Protein AF-A0A534GX78-F1 (afdb_monomer_lite)

Foldseek 3Di:
DDDDDDDDDDDPDDPDDPPPPPPPPPDDPDVVVVVVVVVVVVVVVVVVLVVQQPDQCDFDWDADPVRHTPDTHNNVCVVVVDDPVRD

Radius of gyration: 36.73 Å; chains: 1; bounding box: 80×18×97 Å

Structure (mmCIF, N/CA/C/O backbone):
data_AF-A0A534GX78-F1
#
_entry.id   AF-A0A534GX78-F1
#
loop_
_atom_site.group_PDB
_atom_site.id
_atom_site.type_symbol
_atom_site.label_atom_id
_atom_site.label_alt_id
_atom_site.label_comp_id
_atom_site.label_asym_id
_atom_site.label_entity_id
_atom_site.label_seq_id
_atom_site.pdbx_PDB_ins_code
_atom_site.Cartn_x
_atom_site.Cartn_y
_atom_site.Cartn_z
_atom_site.occupancy
_atom_site.B_iso_or_equiv
_atom_site.auth_seq_id
_atom_site.auth_comp_id
_atom_site.auth_asym_id
_atom_site.auth_atom_id
_atom_site.pdbx_PDB_model_num
ATOM 1 N N . MET A 1 1 ? 65.717 -14.684 -83.500 1.00 40.94 1 MET A N 1
ATOM 2 C CA . MET A 1 1 ? 64.977 -13.429 -83.759 1.00 40.94 1 MET A CA 1
ATOM 3 C C . MET A 1 1 ? 63.498 -13.738 -83.652 1.00 40.94 1 MET A C 1
ATOM 5 O O . MET A 1 1 ? 62.990 -14.481 -84.477 1.00 40.94 1 MET A O 1
ATOM 9 N N . GLY A 1 2 ? 62.864 -13.291 -82.568 1.00 49.34 2 GLY A N 1
ATOM 10 C CA . GLY A 1 2 ? 61.461 -13.571 -82.276 1.00 49.34 2 GLY A CA 1
ATOM 11 C C . GLY A 1 2 ? 60.530 -12.547 -82.911 1.00 49.34 2 GLY A C 1
ATOM 12 O O . GLY A 1 2 ? 60.870 -11.369 -83.000 1.00 49.34 2 GLY A O 1
ATOM 13 N N . THR A 1 3 ? 59.342 -12.989 -83.303 1.00 57.41 3 THR A N 1
ATOM 14 C CA . THR A 1 3 ? 58.217 -12.106 -83.602 1.00 57.41 3 THR A CA 1
ATOM 15 C C . THR A 1 3 ? 57.070 -12.447 -82.660 1.00 57.41 3 THR A C 1
ATOM 17 O O . THR A 1 3 ? 56.455 -13.507 -82.682 1.00 57.41 3 THR A O 1
ATOM 20 N N . LEU A 1 4 ? 56.912 -11.503 -81.742 1.00 53.41 4 LEU A N 1
ATOM 21 C CA . LEU A 1 4 ? 56.006 -11.381 -80.617 1.00 53.41 4 LEU A CA 1
ATOM 22 C C . LEU A 1 4 ? 54.548 -11.751 -80.949 1.00 53.41 4 LEU A C 1
ATOM 24 O O . LEU A 1 4 ? 53.866 -11.054 -81.699 1.00 53.41 4 LEU A O 1
ATOM 28 N N . ARG A 1 5 ? 54.069 -12.813 -80.295 1.00 55.47 5 ARG A N 1
ATOM 29 C CA . ARG A 1 5 ? 52.653 -13.135 -80.087 1.00 55.47 5 ARG A CA 1
ATOM 30 C C . ARG A 1 5 ? 51.968 -11.935 -79.419 1.00 55.47 5 ARG A C 1
ATOM 32 O O . ARG A 1 5 ? 52.302 -11.594 -78.287 1.00 55.47 5 ARG A O 1
ATOM 39 N N . ARG A 1 6 ? 51.040 -11.273 -80.115 1.00 51.19 6 ARG A N 1
ATOM 40 C CA . ARG A 1 6 ? 50.145 -10.276 -79.511 1.00 51.19 6 ARG A CA 1
ATOM 41 C C . ARG A 1 6 ? 48.812 -10.944 -79.200 1.00 51.19 6 ARG A C 1
ATOM 43 O O . ARG A 1 6 ? 48.005 -11.156 -80.098 1.00 51.19 6 ARG A O 1
ATOM 50 N N . ASP A 1 7 ? 48.617 -11.290 -77.932 1.00 53.75 7 ASP A N 1
ATOM 51 C CA . ASP A 1 7 ? 47.294 -11.619 -77.405 1.00 53.75 7 ASP A CA 1
ATOM 52 C C . ASP A 1 7 ? 46.391 -10.357 -77.448 1.00 53.75 7 ASP A C 1
ATOM 54 O O . ASP A 1 7 ? 46.891 -9.233 -77.304 1.00 53.75 7 ASP A O 1
ATOM 58 N N . PRO A 1 8 ? 45.072 -10.503 -77.662 1.00 62.88 8 PRO A N 1
ATOM 59 C CA . PRO A 1 8 ? 44.133 -9.383 -77.675 1.00 62.88 8 PRO A CA 1
ATOM 60 C C . PRO A 1 8 ? 43.866 -8.841 -76.254 1.00 62.88 8 PRO A C 1
ATOM 62 O O . PRO A 1 8 ? 43.821 -9.620 -75.299 1.00 62.88 8 PRO A O 1
ATOM 65 N N . PRO A 1 9 ? 43.657 -7.520 -76.074 1.00 59.91 9 PRO A N 1
ATOM 66 C CA . PRO A 1 9 ? 43.377 -6.948 -74.760 1.00 59.91 9 PRO A CA 1
ATOM 67 C C . PRO A 1 9 ? 41.953 -7.288 -74.288 1.00 59.91 9 PRO A C 1
ATOM 69 O O . PRO A 1 9 ? 40.983 -7.146 -75.031 1.00 59.91 9 PRO A O 1
ATOM 72 N N . ALA A 1 10 ? 41.834 -7.718 -73.030 1.00 61.62 10 ALA A N 1
ATOM 73 C CA . ALA A 1 10 ? 40.567 -8.035 -72.373 1.00 61.62 10 ALA A CA 1
ATOM 74 C C . ALA A 1 10 ? 39.641 -6.802 -72.236 1.00 61.62 10 ALA A C 1
ATOM 76 O O . ALA A 1 10 ? 40.132 -5.681 -72.055 1.00 61.62 10 ALA A O 1
ATOM 77 N N . PRO A 1 11 ? 38.304 -6.975 -72.254 1.00 57.94 11 PRO A N 1
ATOM 78 C CA . PRO A 1 11 ? 37.368 -5.871 -72.072 1.00 57.94 11 PRO A CA 1
ATOM 79 C C . PRO A 1 11 ? 37.402 -5.346 -70.628 1.00 57.94 11 PRO A C 1
ATOM 81 O O . PRO A 1 11 ? 37.109 -6.059 -69.668 1.00 57.94 11 PRO A O 1
ATOM 84 N N . ARG A 1 12 ? 37.734 -4.060 -70.465 1.00 57.75 12 ARG A N 1
ATOM 85 C CA . ARG A 1 12 ? 37.592 -3.330 -69.197 1.00 57.75 12 ARG A CA 1
ATOM 86 C C . ARG A 1 12 ? 36.120 -2.975 -68.993 1.00 57.75 12 ARG A C 1
ATOM 88 O O . ARG A 1 12 ? 35.645 -1.954 -69.476 1.00 57.75 12 ARG A O 1
ATOM 95 N N . GLY A 1 13 ? 35.406 -3.830 -68.270 1.00 57.94 13 GLY A N 1
ATOM 96 C CA . GLY A 1 13 ? 34.007 -3.605 -67.932 1.00 57.94 13 GLY A CA 1
ATOM 97 C C . GLY A 1 13 ? 33.514 -4.560 -66.856 1.00 57.94 13 GLY A C 1
ATOM 98 O O . GLY A 1 13 ? 32.804 -5.506 -67.156 1.00 57.94 13 GLY A O 1
ATOM 99 N N . ALA A 1 14 ? 33.871 -4.298 -65.602 1.00 51.06 14 ALA A N 1
ATOM 100 C CA . ALA A 1 14 ? 33.129 -4.810 -64.454 1.00 51.06 14 ALA A CA 1
ATOM 101 C C . ALA A 1 14 ? 33.258 -3.800 -63.310 1.00 51.06 14 ALA A C 1
ATOM 103 O O . ALA A 1 14 ? 34.071 -3.938 -62.399 1.00 51.06 14 ALA A O 1
ATOM 104 N N . ARG A 1 15 ? 32.469 -2.725 -63.395 1.00 53.88 15 ARG A N 1
ATOM 105 C CA . ARG A 1 15 ? 32.091 -1.946 -62.216 1.00 53.88 15 ARG A CA 1
ATOM 106 C C . ARG A 1 15 ? 31.293 -2.913 -61.338 1.00 53.88 15 ARG A C 1
ATOM 108 O O . ARG A 1 15 ? 30.169 -3.255 -61.690 1.00 53.88 15 ARG A O 1
ATOM 115 N N . GLY A 1 16 ? 31.910 -3.416 -60.269 1.00 56.84 16 GLY A N 1
ATOM 116 C CA . GLY A 1 16 ? 31.205 -4.193 -59.250 1.00 56.84 16 GLY A CA 1
ATOM 117 C C . GLY A 1 16 ? 30.028 -3.384 -58.689 1.00 56.84 16 GLY A C 1
ATOM 118 O O . GLY A 1 16 ? 30.068 -2.147 -58.748 1.00 56.84 16 GLY A O 1
ATOM 119 N N . PRO A 1 17 ? 28.965 -4.045 -58.202 1.00 59.94 17 PRO A N 1
ATOM 120 C CA . PRO A 1 17 ? 27.817 -3.341 -57.648 1.00 59.94 17 PRO A CA 1
ATOM 121 C C . PRO A 1 17 ? 28.275 -2.406 -56.515 1.00 59.94 17 PRO A C 1
ATOM 123 O O . PRO A 1 17 ? 29.206 -2.758 -55.783 1.00 59.94 17 PRO A O 1
ATOM 126 N N . PRO A 1 18 ? 27.671 -1.209 -56.379 1.00 58.19 18 PRO A N 1
ATOM 127 C CA . PRO A 1 18 ? 27.923 -0.362 -55.224 1.00 58.19 18 PRO A CA 1
ATOM 128 C C . PRO A 1 18 ? 27.575 -1.162 -53.972 1.00 58.19 18 PRO A C 1
ATOM 130 O O . PRO A 1 18 ? 26.552 -1.845 -53.954 1.00 58.19 18 PRO A O 1
ATOM 133 N N . ASP A 1 19 ? 28.459 -1.096 -52.978 1.00 57.41 19 ASP A N 1
ATOM 134 C CA . ASP A 1 19 ? 28.302 -1.693 -51.655 1.00 57.41 19 ASP A CA 1
ATOM 135 C C . ASP A 1 19 ? 26.885 -1.404 -51.141 1.00 57.41 19 ASP A C 1
ATOM 137 O O . ASP A 1 19 ? 26.546 -0.278 -50.765 1.00 57.41 19 ASP A O 1
ATOM 141 N N . ALA A 1 20 ? 26.010 -2.403 -51.271 1.00 54.53 20 ALA A N 1
ATOM 142 C CA . ALA A 1 20 ? 24.642 -2.324 -50.814 1.00 54.53 20 ALA A CA 1
ATOM 143 C C . ALA A 1 20 ? 24.737 -2.296 -49.298 1.00 54.53 20 ALA A C 1
ATOM 145 O O . ALA A 1 20 ? 25.028 -3.321 -48.681 1.00 54.53 20 ALA A O 1
ATOM 146 N N . GLY A 1 21 ? 24.562 -1.092 -48.743 1.00 53.41 21 GLY A N 1
ATOM 147 C CA . GLY A 1 21 ? 24.681 -0.799 -47.327 1.00 53.41 21 GLY A CA 1
ATOM 148 C C . GLY A 1 21 ? 24.149 -1.955 -46.502 1.00 53.41 21 GLY A C 1
ATOM 149 O O . GLY A 1 21 ? 22.953 -2.253 -46.522 1.00 53.41 21 GLY A O 1
ATOM 150 N N . ARG A 1 22 ? 25.067 -2.629 -45.809 1.00 58.59 22 ARG A N 1
ATOM 151 C CA . ARG A 1 22 ? 24.742 -3.644 -44.820 1.00 58.59 22 ARG A CA 1
ATOM 152 C C . ARG A 1 22 ? 23.915 -2.944 -43.754 1.00 58.59 22 ARG A C 1
ATOM 154 O O . ARG A 1 22 ? 24.465 -2.319 -42.852 1.00 58.59 22 ARG A O 1
ATOM 161 N N . VAL A 1 23 ? 22.594 -3.009 -43.897 1.00 59.66 23 VAL A N 1
ATOM 162 C CA . VAL A 1 23 ? 21.656 -2.603 -42.859 1.00 59.66 23 VAL A CA 1
ATOM 163 C C . VAL A 1 23 ? 22.014 -3.472 -41.665 1.00 59.66 23 VAL A C 1
ATOM 165 O O . VAL A 1 23 ? 21.783 -4.681 -41.665 1.00 59.66 23 VAL A O 1
ATOM 168 N N . ARG A 1 24 ? 22.718 -2.879 -40.697 1.00 56.00 24 ARG A N 1
ATOM 169 C CA . ARG A 1 24 ? 23.032 -3.535 -39.436 1.00 56.00 24 ARG A CA 1
ATOM 170 C C . ARG A 1 24 ? 21.677 -3.889 -38.847 1.00 56.00 24 ARG A C 1
ATOM 172 O O . ARG A 1 24 ? 20.860 -2.992 -38.649 1.00 56.00 24 ARG A O 1
ATOM 179 N N . ALA A 1 25 ? 21.424 -5.183 -38.664 1.00 57.28 25 ALA A N 1
ATOM 180 C CA . ALA A 1 25 ? 20.294 -5.633 -37.875 1.00 57.28 25 ALA A CA 1
ATOM 181 C C . ALA A 1 25 ? 20.332 -4.814 -36.582 1.00 57.28 25 ALA A C 1
ATOM 183 O O . ALA A 1 25 ? 21.334 -4.838 -35.866 1.00 57.28 25 ALA A O 1
ATOM 184 N N . ILE A 1 26 ? 19.312 -3.980 -36.386 1.00 62.25 26 ILE A N 1
ATOM 185 C CA . ILE A 1 26 ? 19.038 -3.351 -35.102 1.00 62.25 26 ILE A CA 1
ATOM 186 C C . ILE A 1 26 ? 18.997 -4.504 -34.103 1.00 62.25 26 ILE A C 1
ATOM 188 O O . ILE A 1 26 ? 18.207 -5.428 -34.294 1.00 62.25 26 ILE A O 1
ATOM 192 N N . ASP A 1 27 ? 19.960 -4.518 -33.177 1.00 65.19 27 ASP A N 1
ATOM 193 C CA . ASP A 1 27 ? 20.181 -5.628 -32.251 1.00 65.19 27 ASP A CA 1
ATOM 194 C C . ASP A 1 27 ? 18.843 -6.074 -31.659 1.00 65.19 27 ASP A C 1
ATOM 196 O O . ASP A 1 27 ? 18.015 -5.244 -31.264 1.00 65.19 27 ASP A O 1
ATOM 200 N N . SER A 1 28 ? 18.625 -7.391 -31.633 1.00 61.25 28 SER A N 1
ATOM 201 C CA . SER A 1 28 ? 17.520 -7.991 -30.895 1.00 61.25 28 SER A CA 1
ATOM 202 C C . SER A 1 28 ? 17.476 -7.368 -29.494 1.00 61.25 28 SER A C 1
ATOM 204 O O . SER A 1 28 ? 18.545 -7.206 -28.899 1.00 61.25 28 SER A O 1
ATOM 206 N N . PRO A 1 29 ? 16.294 -7.001 -28.962 1.00 68.00 29 PRO A N 1
ATOM 207 C CA . PRO A 1 29 ? 16.194 -6.427 -27.627 1.00 68.00 29 PRO A CA 1
ATOM 208 C C . PRO A 1 29 ? 16.970 -7.295 -26.639 1.00 68.00 29 PRO A C 1
ATOM 210 O O . PRO A 1 29 ? 16.729 -8.499 -26.563 1.00 68.00 29 PRO A O 1
ATOM 213 N N . ASP A 1 30 ? 17.932 -6.695 -25.938 1.00 76.56 30 ASP A N 1
ATOM 214 C CA . ASP A 1 30 ? 18.796 -7.411 -25.008 1.00 76.56 30 ASP A CA 1
AT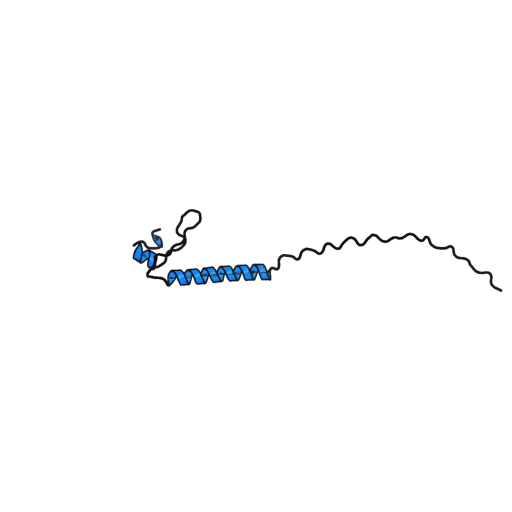OM 215 C C . ASP A 1 30 ? 17.934 -8.047 -23.906 1.00 76.56 30 ASP A C 1
ATOM 217 O O . ASP A 1 30 ? 17.395 -7.371 -23.023 1.00 76.56 30 ASP A O 1
ATOM 221 N N . GLU A 1 31 ? 17.778 -9.370 -23.974 1.00 73.62 31 GLU A N 1
ATOM 222 C CA . GLU A 1 31 ? 16.986 -10.147 -23.023 1.00 73.62 31 GLU A CA 1
ATOM 223 C C . GLU A 1 31 ? 17.497 -9.986 -21.582 1.00 73.62 31 GLU A C 1
ATOM 225 O O . GLU A 1 31 ? 16.736 -10.189 -20.633 1.00 73.62 31 GLU A O 1
ATOM 230 N N . SER A 1 32 ? 18.768 -9.612 -21.383 1.00 76.88 32 SER A N 1
ATOM 231 C CA . SER A 1 32 ? 19.324 -9.323 -20.056 1.00 76.88 32 SER A CA 1
ATOM 232 C C . SER A 1 32 ? 18.753 -8.031 -19.460 1.00 76.88 32 SER A C 1
ATOM 234 O O . SER A 1 32 ? 18.451 -7.979 -18.263 1.00 76.88 32 SER A O 1
ATOM 236 N N . VAL A 1 33 ? 18.498 -7.020 -20.294 1.00 81.50 33 VAL A N 1
ATOM 237 C CA . VAL A 1 33 ? 17.888 -5.750 -19.878 1.00 81.50 33 VAL A CA 1
ATOM 238 C C . VAL A 1 33 ? 16.415 -5.960 -19.537 1.00 81.50 33 VAL A C 1
ATOM 240 O O . VAL A 1 33 ? 15.956 -5.514 -18.488 1.00 81.50 33 VAL A O 1
ATOM 243 N N . ALA A 1 34 ? 15.678 -6.707 -20.364 1.00 79.25 34 ALA A N 1
ATOM 244 C CA . ALA A 1 34 ? 14.277 -7.025 -20.084 1.00 79.25 34 ALA A CA 1
ATO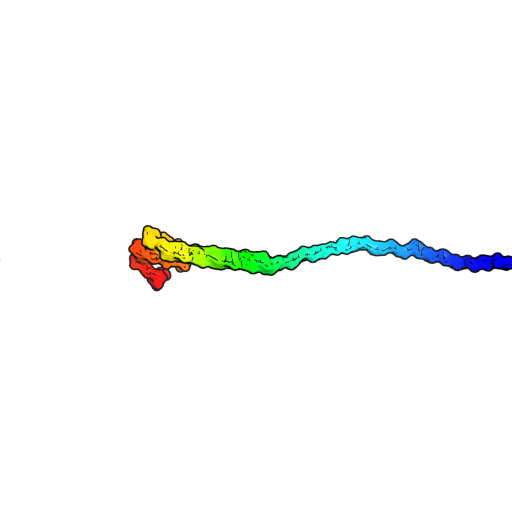M 245 C C . ALA A 1 34 ? 14.113 -7.829 -18.779 1.00 79.25 34 ALA A C 1
ATOM 247 O O . ALA A 1 34 ? 13.215 -7.552 -17.981 1.00 79.25 34 ALA A O 1
ATOM 248 N N . ARG A 1 35 ? 15.012 -8.790 -18.527 1.00 78.81 35 ARG A N 1
ATOM 249 C CA . ARG A 1 35 ? 15.015 -9.596 -17.298 1.00 78.81 35 ARG A CA 1
ATOM 250 C C . ARG A 1 35 ? 15.349 -8.763 -16.059 1.00 78.81 35 ARG A C 1
ATOM 252 O O . ARG A 1 35 ? 14.615 -8.838 -15.080 1.00 78.81 35 ARG A O 1
ATOM 259 N N . SER A 1 36 ? 16.388 -7.927 -16.117 1.00 81.94 36 SER A N 1
ATOM 260 C CA . SER A 1 36 ? 16.781 -7.074 -14.981 1.00 81.94 36 SER A CA 1
ATOM 261 C C . SER A 1 36 ? 15.717 -6.024 -14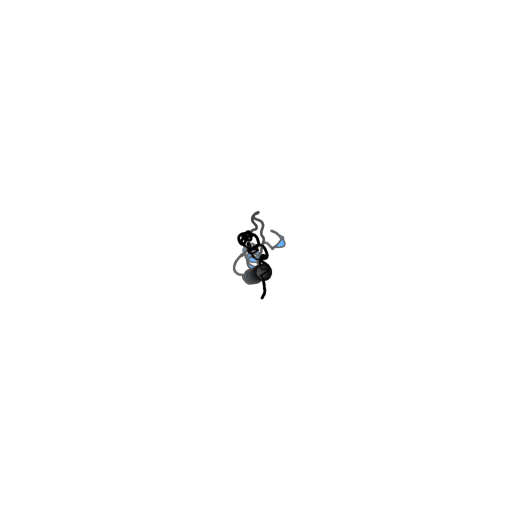.632 1.00 81.94 36 SER A C 1
ATOM 263 O O . SER A 1 36 ? 15.470 -5.757 -13.452 1.00 81.94 36 SER A O 1
ATOM 265 N N . ALA A 1 37 ? 15.018 -5.479 -15.635 1.00 79.44 37 ALA A N 1
ATOM 266 C CA . ALA A 1 37 ? 13.870 -4.602 -15.419 1.00 79.44 37 ALA A CA 1
ATOM 267 C C . ALA A 1 37 ? 12.711 -5.332 -14.711 1.00 79.44 37 ALA A C 1
ATOM 269 O O . ALA A 1 37 ? 12.141 -4.800 -13.756 1.00 79.44 37 ALA A O 1
ATOM 270 N N . GLY A 1 38 ? 12.394 -6.563 -15.132 1.00 84.12 38 GLY A N 1
ATOM 271 C CA . GLY A 1 38 ? 11.362 -7.388 -14.495 1.00 84.12 38 GLY A CA 1
ATOM 272 C C . GLY A 1 38 ? 11.692 -7.759 -13.045 1.00 84.12 38 GLY A C 1
ATOM 273 O O . GLY A 1 38 ? 10.831 -7.665 -12.171 1.00 84.12 38 GLY A O 1
ATOM 274 N N . GLU A 1 39 ? 12.947 -8.117 -12.767 1.00 85.25 39 GLU A N 1
ATOM 275 C CA . GLU A 1 39 ? 13.429 -8.413 -11.411 1.00 85.25 39 GLU A CA 1
ATOM 276 C C . GLU A 1 39 ? 13.345 -7.189 -10.492 1.00 85.25 39 GLU A C 1
ATOM 278 O O . GLU A 1 39 ? 12.878 -7.298 -9.358 1.00 85.25 39 GLU A O 1
ATOM 283 N N . THR A 1 40 ? 13.722 -6.012 -11.000 1.00 89.81 40 THR A N 1
ATOM 284 C CA . THR A 1 40 ? 13.639 -4.752 -10.248 1.00 89.81 40 THR A CA 1
ATOM 285 C C . THR A 1 40 ? 12.196 -4.423 -9.871 1.00 89.81 40 THR A C 1
ATOM 287 O O . THR A 1 40 ? 11.928 -4.039 -8.733 1.00 89.81 40 THR A O 1
ATOM 290 N N . LEU A 1 41 ? 11.249 -4.599 -10.797 1.00 86.75 41 LEU A N 1
ATOM 291 C CA . LEU A 1 41 ? 9.833 -4.345 -10.529 1.00 86.75 41 LEU A CA 1
ATOM 292 C C . LEU A 1 41 ? 9.277 -5.297 -9.460 1.00 86.75 41 LEU A C 1
ATOM 294 O O . LEU A 1 41 ? 8.634 -4.848 -8.513 1.00 86.75 41 LEU A O 1
ATOM 298 N N . ALA A 1 42 ? 9.570 -6.595 -9.570 1.00 87.75 42 ALA A N 1
ATOM 299 C CA . ALA A 1 42 ? 9.121 -7.590 -8.597 1.00 87.75 42 ALA A CA 1
ATOM 300 C C . ALA A 1 42 ? 9.691 -7.336 -7.189 1.00 87.75 42 ALA A C 1
ATOM 302 O O . ALA A 1 42 ? 9.005 -7.517 -6.179 1.00 87.75 42 ALA A O 1
ATOM 303 N N . ASP A 1 43 ? 10.945 -6.899 -7.113 1.00 92.19 43 ASP A N 1
ATOM 304 C CA . ASP A 1 43 ? 11.617 -6.550 -5.865 1.00 92.19 43 ASP A CA 1
ATOM 305 C C . ASP A 1 43 ? 11.014 -5.290 -5.219 1.00 92.19 43 ASP A C 1
ATOM 307 O O . ASP A 1 43 ? 10.757 -5.272 -4.010 1.00 92.19 43 ASP A O 1
ATOM 311 N N . MET A 1 44 ? 10.696 -4.269 -6.021 1.00 91.56 44 MET A N 1
ATOM 312 C CA . MET A 1 44 ? 9.988 -3.075 -5.548 1.00 91.56 44 MET A CA 1
ATOM 313 C C . MET A 1 44 ? 8.592 -3.415 -5.022 1.00 91.56 44 MET A C 1
ATOM 315 O O . MET A 1 44 ? 8.257 -3.012 -3.908 1.00 91.56 44 MET A O 1
ATOM 319 N N . ASP A 1 45 ? 7.817 -4.220 -5.753 1.00 89.19 45 ASP A N 1
ATOM 320 C CA . ASP A 1 45 ? 6.491 -4.678 -5.322 1.00 89.19 45 ASP A CA 1
ATOM 321 C C . ASP A 1 45 ? 6.553 -5.433 -3.991 1.00 89.19 45 ASP A C 1
ATOM 323 O O . ASP A 1 45 ? 5.741 -5.208 -3.088 1.00 89.19 45 ASP A O 1
ATOM 327 N N . ARG A 1 46 ? 7.546 -6.313 -3.829 1.00 90.38 46 ARG A N 1
ATOM 328 C CA . ARG A 1 46 ? 7.738 -7.062 -2.585 1.00 90.38 46 ARG A CA 1
ATOM 329 C C . ARG A 1 46 ? 8.071 -6.139 -1.417 1.00 90.38 46 ARG A C 1
ATOM 331 O O . ARG A 1 46 ? 7.473 -6.272 -0.349 1.00 90.38 46 ARG A O 1
ATOM 338 N N . ARG A 1 47 ? 9.017 -5.212 -1.595 1.00 90.50 47 ARG A N 1
ATOM 339 C CA . ARG A 1 47 ? 9.393 -4.248 -0.547 1.00 90.50 47 ARG A CA 1
ATOM 340 C C . ARG A 1 47 ? 8.234 -3.334 -0.184 1.00 90.50 47 ARG A C 1
ATOM 342 O O . ARG A 1 47 ? 8.027 -3.066 0.996 1.00 90.50 47 ARG A O 1
ATOM 349 N N . PHE A 1 48 ? 7.463 -2.906 -1.178 1.00 88.81 48 PHE A N 1
ATOM 350 C CA . PHE A 1 48 ? 6.276 -2.094 -0.966 1.00 88.81 48 PHE A CA 1
ATOM 351 C C . PHE A 1 48 ? 5.240 -2.831 -0.111 1.00 88.81 48 PHE A C 1
ATOM 353 O O . PHE A 1 48 ? 4.768 -2.272 0.878 1.00 88.81 48 PHE A O 1
ATOM 360 N N . ARG A 1 49 ? 4.942 -4.103 -0.420 1.00 87.38 49 ARG A N 1
ATOM 361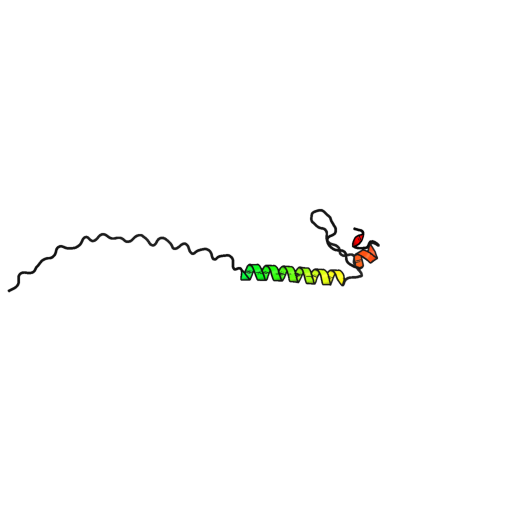 C CA . ARG A 1 49 ? 4.026 -4.924 0.395 1.00 87.38 49 ARG A CA 1
ATOM 362 C C . ARG A 1 49 ? 4.492 -5.033 1.844 1.00 87.38 49 ARG A C 1
ATOM 364 O O . ARG A 1 49 ? 3.717 -4.742 2.747 1.00 87.38 49 ARG A O 1
ATOM 371 N N . LEU A 1 50 ? 5.771 -5.341 2.063 1.00 89.62 50 LEU A N 1
ATOM 372 C CA . LEU A 1 50 ? 6.345 -5.431 3.411 1.00 89.62 50 LEU A CA 1
ATOM 373 C C . LEU A 1 50 ? 6.264 -4.100 4.173 1.00 89.62 50 LEU A C 1
ATOM 375 O O . LEU A 1 50 ? 5.950 -4.081 5.362 1.00 89.62 50 LEU A O 1
ATOM 379 N N . PHE A 1 51 ? 6.523 -2.979 3.496 1.00 89.81 51 PHE A N 1
ATOM 380 C CA . PHE A 1 51 ? 6.386 -1.652 4.091 1.00 89.81 51 PHE A CA 1
ATOM 381 C C . PHE A 1 51 ? 4.939 -1.382 4.512 1.00 89.81 51 PHE A C 1
ATOM 383 O O . PHE A 1 51 ? 4.690 -1.041 5.667 1.00 89.81 51 PHE A O 1
ATOM 390 N N . VAL A 1 52 ? 3.983 -1.592 3.607 1.00 89.38 52 VAL A N 1
ATOM 391 C CA . VAL A 1 52 ? 2.554 -1.379 3.866 1.00 89.38 52 VAL A CA 1
ATOM 392 C C . VAL A 1 52 ? 2.055 -2.252 5.022 1.00 89.38 52 VAL A C 1
ATOM 394 O O . VAL A 1 52 ? 1.355 -1.754 5.905 1.00 89.38 52 VAL A O 1
ATOM 397 N N . GLU A 1 53 ? 2.463 -3.520 5.068 1.00 86.12 53 GLU A N 1
ATOM 398 C CA . GLU A 1 53 ? 2.146 -4.456 6.154 1.00 86.12 53 GLU A CA 1
ATOM 399 C C . GLU A 1 53 ? 2.753 -4.031 7.503 1.00 86.12 53 GLU A C 1
ATOM 401 O O . GLU A 1 53 ? 2.151 -4.267 8.553 1.00 86.12 53 GLU A O 1
ATOM 406 N N . SER A 1 54 ? 3.920 -3.376 7.497 1.00 88.00 54 SER A N 1
ATOM 407 C CA . SER A 1 54 ? 4.593 -2.934 8.726 1.00 88.00 54 SER A CA 1
ATOM 408 C C . SER A 1 54 ? 3.910 -1.745 9.415 1.00 88.00 54 SER A C 1
ATOM 410 O O . SER A 1 54 ? 4.035 -1.579 10.631 1.00 88.00 54 SER A O 1
ATOM 412 N N . VAL A 1 55 ? 3.160 -0.928 8.669 1.00 87.81 55 VAL A N 1
ATOM 413 C CA . VAL A 1 55 ? 2.510 0.279 9.196 1.00 87.81 55 VAL A CA 1
ATOM 414 C C . VAL A 1 55 ? 1.175 -0.070 9.860 1.00 87.81 55 VAL A C 1
ATOM 416 O O . VAL A 1 55 ? 0.245 -0.550 9.216 1.00 87.81 55 VAL A O 1
ATOM 419 N N . ARG A 1 56 ? 1.052 0.215 11.163 1.00 85.25 56 ARG A N 1
ATOM 420 C CA . ARG A 1 56 ? -0.154 -0.083 11.970 1.00 85.25 56 ARG A CA 1
ATOM 421 C C . ARG A 1 56 ? -0.980 1.143 12.353 1.00 85.25 56 ARG A C 1
ATOM 423 O O . ARG A 1 56 ? -2.132 1.004 12.771 1.00 85.25 56 ARG A O 1
ATOM 430 N N . ASP A 1 57 ? -0.399 2.332 12.238 1.00 85.69 57 ASP A N 1
ATOM 431 C CA . ASP A 1 57 ? -1.028 3.597 12.642 1.00 85.69 57 ASP A CA 1
ATOM 432 C C . ASP A 1 57 ? -1.734 4.324 11.501 1.00 85.69 57 ASP A C 1
ATOM 434 O O . ASP A 1 57 ? -2.445 5.296 11.735 1.00 85.69 57 ASP A O 1
ATOM 438 N N . TYR A 1 58 ? -1.608 3.803 10.279 1.00 82.75 58 TYR A N 1
ATOM 439 C CA . TYR A 1 58 ? -2.260 4.343 9.095 1.00 82.75 58 TYR A CA 1
ATOM 440 C C . TYR A 1 58 ? -2.955 3.248 8.296 1.00 82.75 58 TYR A C 1
ATOM 442 O O . TYR A 1 58 ? -2.430 2.146 8.124 1.00 82.75 58 TYR A O 1
ATOM 450 N N . ALA A 1 59 ? -4.132 3.593 7.776 1.00 86.94 59 ALA A N 1
ATOM 451 C CA . ALA A 1 59 ? -4.865 2.781 6.823 1.00 86.94 59 ALA A CA 1
ATOM 452 C C . ALA A 1 59 ? -4.280 3.029 5.435 1.00 86.94 59 ALA A C 1
ATOM 454 O O . ALA A 1 59 ? -4.480 4.104 4.869 1.00 86.94 59 ALA A O 1
ATOM 455 N N . ILE A 1 60 ? -3.547 2.049 4.911 1.00 88.06 60 ILE A N 1
ATOM 456 C CA . ILE A 1 60 ? -2.964 2.113 3.573 1.00 88.06 60 ILE A CA 1
ATOM 457 C C . ILE A 1 60 ? -3.605 1.009 2.739 1.00 88.06 60 ILE A C 1
ATOM 459 O O . ILE A 1 60 ? -3.510 -0.170 3.077 1.00 88.06 60 ILE A O 1
ATOM 463 N N . PHE A 1 61 ? -4.255 1.405 1.650 1.00 87.88 61 PHE A N 1
ATOM 464 C CA . PHE A 1 61 ? -4.868 0.504 0.683 1.00 87.88 61 PHE A CA 1
ATOM 465 C C . PHE A 1 61 ? -4.712 1.083 -0.723 1.00 87.88 61 PHE A C 1
ATOM 467 O O . PHE A 1 61 ? -4.728 2.300 -0.912 1.00 87.88 61 PHE A O 1
ATOM 474 N N . MET A 1 62 ? -4.539 0.209 -1.707 1.00 90.06 62 MET A N 1
ATOM 475 C CA . MET A 1 62 ? -4.551 0.567 -3.124 1.00 90.06 62 MET A CA 1
ATOM 476 C C . MET A 1 62 ? -5.841 0.098 -3.770 1.00 90.06 62 MET A C 1
ATOM 478 O O . MET A 1 62 ? -6.428 -0.896 -3.345 1.00 90.06 62 MET A O 1
ATOM 482 N N . LEU A 1 63 ? -6.239 0.799 -4.826 1.00 91.25 63 LEU A N 1
ATOM 483 C CA . LEU A 1 63 ? -7.331 0.398 -5.695 1.00 91.25 63 LEU A CA 1
ATOM 484 C C . LEU A 1 63 ? -6.778 -0.036 -7.051 1.00 91.25 63 LEU A C 1
ATOM 486 O O . LEU A 1 63 ? -5.794 0.527 -7.534 1.00 91.25 63 LEU A O 1
ATOM 490 N N . ASP A 1 64 ? -7.425 -1.017 -7.666 1.00 90.50 64 ASP A N 1
ATOM 491 C CA . ASP A 1 64 ? -7.241 -1.308 -9.083 1.00 90.50 64 ASP A CA 1
ATOM 492 C C . ASP A 1 64 ? -7.963 -0.250 -9.957 1.00 90.50 64 ASP A C 1
ATOM 494 O O . ASP A 1 64 ? -8.740 0.567 -9.447 1.00 90.50 64 ASP A O 1
ATOM 498 N N . PRO A 1 65 ? -7.751 -0.238 -11.288 1.00 93.81 65 PRO A N 1
ATOM 499 C CA . PRO A 1 65 ? -8.452 0.689 -12.182 1.00 93.81 65 PRO A CA 1
ATOM 500 C C . PRO A 1 65 ? -9.982 0.532 -12.199 1.00 93.81 65 PRO A C 1
ATOM 502 O O . PRO A 1 65 ? -10.680 1.431 -12.660 1.00 93.81 65 PRO A O 1
ATOM 505 N N . ALA A 1 66 ? -10.510 -0.597 -11.719 1.00 93.69 66 ALA A N 1
ATOM 506 C CA . ALA A 1 66 ? -11.940 -0.840 -11.559 1.00 93.69 66 ALA A CA 1
ATOM 507 C C . ALA A 1 66 ? -12.470 -0.381 -10.184 1.00 93.69 66 ALA A C 1
ATOM 509 O O . ALA A 1 66 ? -13.658 -0.545 -9.907 1.00 93.69 66 ALA A O 1
ATOM 510 N N . GLY A 1 67 ? -11.617 0.198 -9.334 1.00 90.31 67 GLY A N 1
ATOM 511 C CA . GLY A 1 67 ? -11.964 0.695 -8.006 1.00 90.31 67 GLY A CA 1
ATOM 512 C C . GLY A 1 67 ? -12.030 -0.380 -6.919 1.00 90.31 67 GLY A C 1
ATOM 513 O O . GLY A 1 67 ? -12.556 -0.102 -5.844 1.00 90.31 67 GLY A O 1
ATOM 514 N N . ARG A 1 68 ? -11.527 -1.596 -7.162 1.00 90.06 68 ARG A N 1
ATOM 515 C CA . ARG A 1 68 ? -11.504 -2.679 -6.163 1.00 90.06 68 ARG A CA 1
ATOM 516 C C . ARG A 1 68 ? -10.262 -2.579 -5.298 1.00 90.06 68 ARG A C 1
ATOM 518 O O . ARG A 1 68 ? -9.193 -2.226 -5.789 1.00 90.06 68 ARG A O 1
ATOM 525 N N . VAL A 1 69 ? -10.390 -2.934 -4.025 1.00 89.94 69 VAL A N 1
ATOM 526 C CA . VAL A 1 69 ? -9.268 -2.919 -3.084 1.00 89.94 69 VAL A CA 1
ATOM 527 C C . VAL A 1 69 ? -8.258 -4.003 -3.463 1.00 89.94 69 VAL A C 1
ATOM 529 O O . VAL A 1 69 ? -8.567 -5.189 -3.468 1.00 89.94 69 VAL A O 1
ATOM 532 N N . ALA A 1 70 ? -7.035 -3.585 -3.784 1.00 87.62 70 ALA A N 1
ATOM 533 C CA . ALA A 1 70 ? -5.926 -4.466 -4.140 1.00 87.62 70 ALA A CA 1
ATOM 534 C C . ALA A 1 70 ? -5.040 -4.819 -2.934 1.00 87.62 70 ALA A C 1
ATOM 536 O O . ALA A 1 70 ? -4.364 -5.847 -2.942 1.00 87.62 70 ALA A O 1
ATOM 537 N N . THR A 1 71 ? -5.014 -3.971 -1.900 1.00 87.50 71 THR A N 1
ATOM 538 C CA . THR A 1 71 ? -4.246 -4.207 -0.669 1.00 87.50 71 THR A CA 1
ATOM 539 C C . THR A 1 71 ? -5.007 -3.731 0.559 1.00 87.50 71 THR A C 1
ATOM 541 O O . THR A 1 71 ? -5.687 -2.710 0.515 1.00 87.50 71 THR A O 1
ATOM 544 N N . TRP A 1 72 ? -4.850 -4.447 1.671 1.00 92.00 72 TRP A N 1
ATOM 545 C CA . TRP A 1 72 ? -5.446 -4.084 2.952 1.00 92.00 72 TRP A CA 1
ATOM 546 C C . TRP A 1 72 ? -4.491 -4.435 4.091 1.00 92.00 72 TRP A C 1
ATOM 548 O O . TRP A 1 72 ? -4.211 -5.609 4.330 1.00 92.00 72 TRP A O 1
ATOM 558 N N . ASN A 1 73 ? -3.933 -3.420 4.754 1.00 90.94 73 ASN A N 1
ATOM 559 C CA . ASN A 1 73 ? -2.977 -3.621 5.842 1.00 90.94 73 ASN A CA 1
ATOM 560 C C . ASN A 1 73 ? -3.652 -3.656 7.222 1.00 90.94 73 ASN A C 1
ATOM 562 O O . ASN A 1 73 ? -4.797 -3.241 7.393 1.00 90.94 73 ASN A O 1
ATOM 566 N N . ALA A 1 74 ? -2.911 -4.093 8.245 1.00 89.50 74 ALA A N 1
ATOM 567 C CA . ALA A 1 74 ? -3.414 -4.161 9.622 1.00 89.50 74 ALA A CA 1
ATOM 568 C C . ALA A 1 74 ? -3.879 -2.793 10.163 1.00 89.50 74 ALA A C 1
ATOM 570 O O . ALA A 1 74 ? -4.809 -2.715 10.967 1.00 89.50 74 ALA A O 1
ATOM 571 N N . GLY A 1 75 ? -3.250 -1.698 9.720 1.00 90.38 75 GLY A N 1
ATOM 572 C CA . GLY A 1 75 ? -3.713 -0.349 10.038 1.00 90.38 75 GLY A CA 1
ATOM 573 C C . GLY A 1 75 ? -5.092 -0.043 9.445 1.00 90.38 75 GLY A C 1
ATOM 574 O O . GLY A 1 75 ? -5.929 0.539 10.134 1.00 90.38 75 GLY A O 1
ATOM 575 N N . ALA A 1 76 ? -5.369 -0.482 8.214 1.00 91.00 76 ALA A N 1
ATOM 576 C CA . ALA A 1 76 ? -6.677 -0.345 7.581 1.00 91.00 76 ALA A CA 1
ATOM 577 C C . ALA A 1 76 ? -7.747 -1.150 8.321 1.00 91.00 76 ALA A C 1
ATOM 579 O O . ALA A 1 76 ? -8.791 -0.584 8.642 1.00 91.00 76 ALA A O 1
ATOM 580 N N . GLU A 1 77 ? -7.452 -2.395 8.711 1.00 90.25 77 GLU A N 1
ATOM 581 C CA . GLU A 1 77 ? -8.360 -3.198 9.543 1.00 90.25 77 GLU A CA 1
ATOM 582 C C . GLU A 1 77 ? -8.708 -2.494 10.851 1.00 90.25 77 GLU A C 1
ATOM 584 O O . GLU A 1 77 ? -9.877 -2.359 11.208 1.00 90.25 77 GLU A O 1
ATOM 589 N N . ARG A 1 78 ? -7.694 -1.982 11.552 1.00 88.81 78 ARG A N 1
ATOM 590 C CA . ARG A 1 78 ? -7.877 -1.348 12.859 1.00 88.81 78 ARG A CA 1
ATOM 591 C C . ARG A 1 78 ? -8.641 -0.030 12.781 1.00 88.81 78 ARG A C 1
ATOM 593 O O . ARG A 1 78 ? -9.453 0.257 13.654 1.00 88.81 78 ARG A O 1
ATOM 600 N N . ILE A 1 79 ? -8.347 0.790 11.776 1.00 88.31 79 ILE A N 1
ATOM 601 C CA . ILE A 1 79 ? -8.922 2.134 11.643 1.00 88.31 79 ILE A CA 1
ATOM 602 C C . ILE A 1 79 ? -10.317 2.078 11.018 1.00 88.31 79 ILE A C 1
ATOM 604 O O . ILE A 1 79 ? -11.172 2.888 11.368 1.00 88.31 79 ILE A O 1
ATOM 608 N N . LYS A 1 80 ? -10.551 1.158 10.076 1.00 87.56 80 LYS A N 1
ATOM 609 C CA . LYS A 1 80 ? -11.828 1.046 9.356 1.00 87.56 80 LYS A CA 1
ATOM 610 C C . LYS A 1 80 ? -12.776 0.016 9.963 1.00 87.56 80 LYS A C 1
ATOM 612 O O . LYS A 1 80 ? -13.972 0.134 9.740 1.00 87.56 80 LYS A O 1
ATOM 617 N N . GLY A 1 81 ? -12.269 -0.943 10.737 1.00 88.50 81 GLY A N 1
ATOM 618 C CA . GLY A 1 81 ? -13.072 -1.959 11.421 1.00 88.50 81 GLY A CA 1
ATOM 619 C C . GLY A 1 81 ? -13.481 -3.154 10.554 1.00 88.50 81 GLY A C 1
ATOM 620 O O . GLY A 1 81 ? -14.212 -4.008 11.043 1.00 88.50 81 GLY A O 1
ATOM 621 N N . TYR A 1 82 ? -13.005 -3.227 9.308 1.00 85.19 82 TYR A N 1
ATOM 622 C CA . TYR A 1 82 ? -13.264 -4.329 8.375 1.00 85.19 82 TYR A CA 1
ATOM 623 C C . TYR A 1 82 ? -11.992 -5.134 8.133 1.00 85.19 82 TYR A C 1
ATOM 625 O O . TYR A 1 82 ? -10.918 -4.555 7.969 1.00 85.19 82 TYR A O 1
ATOM 633 N N . ARG A 1 83 ? -12.101 -6.459 8.084 1.00 84.81 83 ARG A N 1
ATOM 634 C CA . ARG A 1 83 ? -11.006 -7.358 7.701 1.00 84.81 83 ARG A CA 1
ATOM 635 C C . ARG A 1 83 ? -10.802 -7.338 6.194 1.00 84.81 83 ARG A C 1
ATOM 637 O O . ARG A 1 83 ? -11.745 -7.108 5.446 1.00 84.81 83 ARG A O 1
ATOM 644 N N . ALA A 1 84 ? -9.599 -7.696 5.746 1.00 85.19 84 ALA A N 1
ATOM 645 C CA . ALA A 1 84 ? -9.295 -7.814 4.314 1.00 85.19 84 ALA A CA 1
ATOM 646 C C . ALA A 1 84 ? -10.267 -8.735 3.551 1.00 85.19 84 ALA 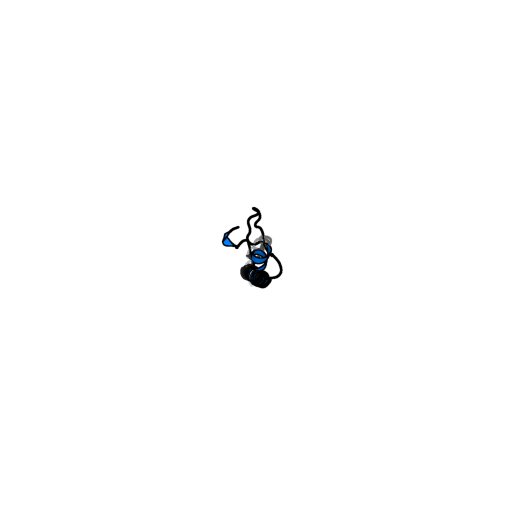A C 1
ATOM 648 O O . ALA A 1 84 ? -10.492 -8.546 2.366 1.00 85.19 84 ALA A O 1
ATOM 649 N N . ALA A 1 85 ? -10.837 -9.738 4.227 1.00 85.38 85 ALA A N 1
ATOM 650 C CA . ALA A 1 85 ? -11.777 -10.690 3.635 1.00 85.38 85 ALA A CA 1
ATOM 651 C C . ALA A 1 85 ? -13.214 -10.150 3.470 1.00 85.38 85 ALA A C 1
ATOM 653 O O . ALA A 1 85 ? -14.060 -10.853 2.923 1.00 85.38 85 ALA A O 1
ATOM 654 N N . GLU A 1 86 ? -13.511 -8.956 3.986 1.00 82.75 86 GLU A N 1
ATOM 655 C CA . GLU A 1 86 ? -14.864 -8.379 4.037 1.00 82.75 86 GLU A CA 1
ATOM 656 C C . GLU A 1 86 ? -15.090 -7.270 2.996 1.00 82.75 86 GLU A C 1
ATOM 658 O O . GLU A 1 86 ? -16.156 -6.653 2.980 1.00 82.75 86 GLU A O 1
ATOM 663 N N . ILE A 1 87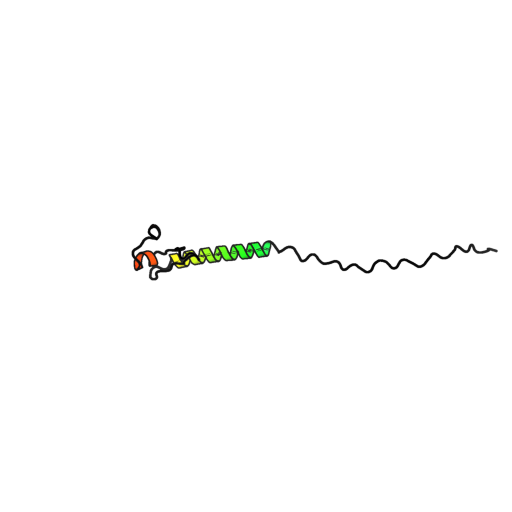 ? -14.098 -7.009 2.143 1.00 77.44 87 ILE A N 1
ATOM 664 C CA . ILE A 1 87 ? -14.046 -5.898 1.183 1.00 77.44 87 ILE A CA 1
ATOM 665 C C . ILE A 1 87 ? -13.551 -6.349 -0.189 1.00 77.44 87 ILE A C 1
ATOM 667 O O . ILE A 1 87 ? -12.822 -7.362 -0.262 1.00 77.44 87 ILE A O 1
#

Sequence (87 aa):
MGTLRRDPPAPRGARGPPDAGRVRAIDSPDESVARSAGETLADMDRRFRLFVESVRDYAIFMLDPAGRVATWNAGAERIKGYRAAEI

pLDDT: mean 76.95, std 14.87, range [40.94, 93.81]

Secondary structure (DSSP, 8-state):
------PPPPP----PPP------------HHHHHHHHHHHHHHHHHHHHHHHH--SS----B-TTS-B----HHHHHHH---GGG-